Protein AF-A0A9W4N8U6-F1 (afdb_monomer)

Mean predicted aligned error: 16.79 Å

InterPro domains:
  IPR056884 Nephrocystin 3-like, N-terminal [PF24883] (118-160)

Secondary structure (DSSP, 8-state):
--SSSHHHHHHHHHTTS---SSSHHHHHHHHHHSS--S-HHHHHHHHHHHHHHHHHHHHHHHHHHHHHHHHHHHHHHHHHHHHHHHHHHHHHHHHHHHHT---HHHHHHHHGGGSPTTTTHHHHTSHHHHHHHHSTT--------TTS-HHHHHHHHHHHHHHHTT-

Foldseek 3Di:
DPDPPVVVVVVVVVVVDDDDDDCPVVCVVVVVVVPDPDDPVVVVVVVVVVVVVVVVVVVVVVVVVVVVVVVVVVVVVVVVVVVVVVVVVVVVVVVCVVCVDPDLVVLLVVLQVVDDPPPLCCPQVPPLLVCQVVDPPDDDDDDDDPPPCVSSNVSVNVVSVVVVVPD

Solvent-accessible surface area (backbone atoms only — not comparable to full-atom values): 10162 Å² total; per-residue (Å²): 146,86,80,72,67,63,64,58,54,54,57,59,54,61,77,72,69,82,88,80,99,71,51,70,73,53,48,59,57,49,57,64,59,63,74,59,90,67,55,73,70,58,54,51,50,52,53,51,52,51,48,51,50,51,52,51,53,52,53,52,48,54,56,51,53,54,54,51,51,53,53,48,52,54,51,51,52,53,53,51,54,52,48,53,54,49,50,55,48,50,52,52,49,51,51,51,64,69,62,64,69,77,64,60,67,62,51,34,68,63,39,45,77,72,48,60,91,76,68,53,48,76,51,65,74,25,70,70,46,52,49,44,74,71,43,82,95,57,84,84,85,89,85,75,66,89,87,70,46,65,70,40,42,51,32,50,45,57,50,49,55,70,56,57,77,75,113

Structure (mmCIF, N/CA/C/O backbone):
data_AF-A0A9W4N8U6-F1
#
_entry.id   AF-A0A9W4N8U6-F1
#
loop_
_atom_site.group_PDB
_atom_site.id
_atom_site.type_symbol
_atom_site.label_atom_id
_atom_site.label_alt_id
_atom_site.label_comp_id
_atom_site.label_asym_id
_atom_site.label_entity_id
_atom_site.label_seq_id
_atom_site.pdbx_PDB_ins_code
_atom_site.Cartn_x
_atom_site.Cartn_y
_atom_site.Cartn_z
_atom_site.occupancy
_atom_site.B_iso_or_equiv
_atom_site.auth_seq_id
_atom_site.auth_comp_id
_atom_site.auth_asym_id
_atom_site.auth_atom_id
_atom_site.pdbx_PDB_model_num
ATOM 1 N N . MET A 1 1 ? -40.217 -39.627 71.214 1.00 43.78 1 MET A N 1
ATOM 2 C CA . MET A 1 1 ? -40.131 -38.250 70.671 1.00 43.78 1 MET A CA 1
ATOM 3 C C . MET A 1 1 ? -41.522 -37.781 70.210 1.00 43.78 1 MET A C 1
ATOM 5 O O . MET A 1 1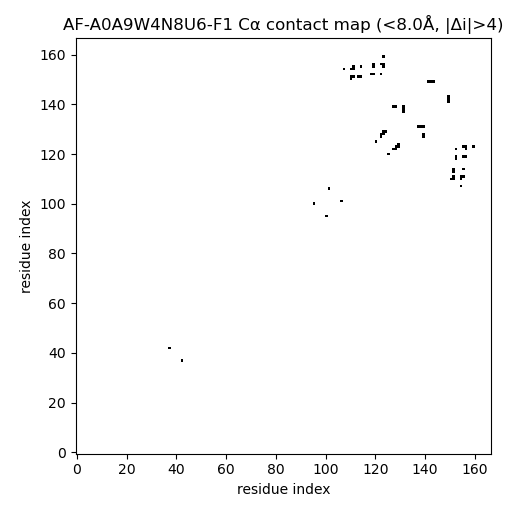 ? -41.699 -37.422 69.061 1.00 43.78 1 MET A O 1
ATOM 9 N N . LEU A 1 2 ? -42.532 -37.822 71.091 1.00 43.66 2 LEU A N 1
ATOM 10 C CA . LEU A 1 2 ? -43.949 -37.572 70.751 1.00 43.66 2 LEU A CA 1
ATOM 11 C C . LEU A 1 2 ? -44.675 -36.822 71.887 1.00 43.66 2 LEU A C 1
ATOM 13 O O . LEU A 1 2 ? -45.785 -37.159 72.265 1.00 43.66 2 LEU A O 1
ATOM 17 N N . LEU A 1 3 ? -44.025 -35.821 72.487 1.00 42.66 3 LEU A N 1
ATOM 18 C CA . LEU A 1 3 ? -44.596 -35.051 73.610 1.00 42.66 3 LEU A CA 1
ATOM 19 C C . LEU A 1 3 ? -44.527 -33.526 73.415 1.00 42.66 3 LEU A C 1
ATOM 21 O O . LEU A 1 3 ? -44.804 -32.769 74.338 1.00 42.66 3 LEU A O 1
ATOM 25 N N . ARG A 1 4 ? -44.183 -33.048 72.209 1.00 43.94 4 ARG A N 1
ATOM 26 C CA . ARG A 1 4 ? -44.174 -31.606 71.880 1.00 43.94 4 ARG A CA 1
ATOM 27 C C . ARG A 1 4 ? -45.344 -31.140 71.009 1.00 43.94 4 ARG A C 1
ATOM 29 O O . ARG A 1 4 ? -45.571 -29.939 70.943 1.00 43.94 4 ARG A O 1
ATOM 36 N N . SER A 1 5 ? -46.101 -32.052 70.393 1.00 46.72 5 SER A N 1
ATOM 37 C CA . SER A 1 5 ? -47.210 -31.678 69.497 1.00 46.72 5 SER A CA 1
ATOM 38 C C . SER A 1 5 ? -48.527 -31.405 70.229 1.00 46.72 5 SER A C 1
ATOM 40 O O . SER A 1 5 ? -49.336 -30.621 69.751 1.00 46.72 5 SER A O 1
ATOM 42 N N . SER A 1 6 ? -48.745 -31.989 71.411 1.00 47.47 6 SER A N 1
ATOM 43 C CA . SER A 1 6 ? -50.010 -31.832 72.146 1.00 47.47 6 SER A CA 1
ATOM 44 C C . SER A 1 6 ? -50.166 -30.460 72.804 1.00 47.47 6 SER A C 1
ATOM 46 O O . SER A 1 6 ? -51.291 -30.006 72.987 1.00 47.47 6 SER A O 1
ATOM 48 N N . ARG A 1 7 ? -49.055 -29.779 73.124 1.00 45.22 7 ARG A N 1
ATOM 49 C CA . ARG A 1 7 ? -49.052 -28.481 73.823 1.00 45.22 7 ARG A CA 1
ATOM 50 C C . ARG A 1 7 ? -49.436 -27.307 72.919 1.00 45.22 7 ARG A C 1
ATOM 52 O O . ARG A 1 7 ? -50.000 -26.333 73.397 1.00 45.22 7 ARG A O 1
ATOM 59 N N . VAL A 1 8 ? -49.135 -27.406 71.622 1.00 54.81 8 VAL A N 1
ATOM 60 C CA . VAL A 1 8 ? -49.532 -26.396 70.626 1.00 54.81 8 VAL A CA 1
ATOM 61 C C . VAL A 1 8 ? -51.015 -26.550 70.291 1.00 54.81 8 VAL A C 1
ATOM 63 O O . VAL A 1 8 ? -51.734 -25.558 70.247 1.00 54.81 8 VAL A O 1
ATOM 66 N N . GLN A 1 9 ? -51.497 -27.790 70.157 1.00 51.12 9 GLN A N 1
ATOM 67 C CA . GLN A 1 9 ? -52.912 -28.066 69.899 1.00 51.12 9 GLN A CA 1
ATOM 68 C C . GLN A 1 9 ? -53.826 -27.610 71.054 1.00 51.12 9 GLN A C 1
ATOM 70 O O . GLN A 1 9 ? -54.850 -26.983 70.801 1.00 51.12 9 GLN A O 1
ATOM 75 N N . THR A 1 10 ? -53.435 -27.852 72.313 1.00 54.31 10 THR A N 1
ATOM 76 C CA . THR A 1 10 ? -54.243 -27.455 73.488 1.00 54.31 10 THR A CA 1
ATOM 77 C C . THR A 1 10 ? -54.282 -25.946 73.717 1.00 54.31 10 THR A C 1
ATOM 79 O O . THR A 1 10 ? -55.286 -25.424 74.197 1.00 54.31 10 THR A O 1
ATOM 82 N N . GLU A 1 11 ? -53.225 -25.217 73.352 1.00 49.06 11 GLU A N 1
ATOM 83 C CA . GLU A 1 11 ? -53.267 -23.751 73.381 1.00 49.06 11 GLU A CA 1
ATOM 84 C C . GLU A 1 11 ? -54.165 -23.198 72.266 1.00 49.06 11 GLU A C 1
ATOM 86 O O . GLU A 1 11 ? -54.901 -22.249 72.512 1.00 49.06 11 GLU A O 1
ATOM 91 N N . CYS A 1 12 ? -54.207 -23.827 71.083 1.00 44.59 12 CYS A N 1
ATOM 92 C CA . CYS A 1 12 ? -55.141 -23.450 70.015 1.00 44.59 12 CYS A CA 1
ATOM 93 C C . CYS A 1 12 ? -56.618 -23.667 70.392 1.00 44.59 12 CYS A C 1
ATOM 95 O O . CYS A 1 12 ? -57.472 -22.891 69.964 1.00 44.59 12 CYS A O 1
ATOM 97 N N . GLU A 1 13 ? -56.930 -24.676 71.206 1.00 47.47 13 GLU A N 1
ATOM 98 C CA . GLU A 1 13 ? -58.302 -24.944 71.662 1.00 47.47 13 GLU A CA 1
ATOM 99 C C . GLU A 1 13 ? -58.787 -23.948 72.726 1.00 47.47 13 GLU A C 1
ATOM 101 O O . GLU A 1 13 ? -59.962 -23.576 72.711 1.00 47.47 13 GLU A O 1
ATOM 106 N N . LYS A 1 14 ? -57.894 -23.405 73.570 1.00 51.50 14 LYS A N 1
ATOM 107 C CA . LYS A 1 14 ? -58.242 -22.324 74.516 1.00 51.50 14 LYS A CA 1
ATOM 108 C C . LYS A 1 14 ? -58.744 -21.053 73.830 1.00 51.50 14 LYS A C 1
ATOM 110 O O . LYS A 1 14 ? -59.510 -20.309 74.430 1.00 51.50 14 LYS A O 1
ATOM 115 N N . PHE A 1 15 ? -58.355 -20.809 72.578 1.00 47.25 15 PHE A N 1
ATOM 116 C CA . PHE A 1 15 ? -58.811 -19.644 71.812 1.00 47.25 15 PHE A CA 1
ATOM 117 C C . PHE A 1 15 ? -60.227 -19.788 71.235 1.00 47.25 15 PHE A C 1
ATOM 119 O O . PHE A 1 15 ? -60.732 -18.831 70.651 1.00 47.25 15 PHE A O 1
ATOM 126 N N . ARG A 1 16 ? -60.880 -20.951 71.378 1.00 45.44 16 ARG A N 1
ATOM 127 C CA . ARG A 1 16 ? -62.247 -21.187 70.877 1.00 45.44 16 ARG A CA 1
ATOM 128 C C . ARG A 1 16 ? -63.348 -21.124 71.937 1.00 45.44 16 ARG A C 1
ATOM 130 O O . ARG A 1 16 ? -64.511 -21.215 71.559 1.00 45.44 16 ARG A O 1
ATOM 137 N N . ALA A 1 17 ? -63.025 -20.944 73.218 1.00 44.91 17 ALA A N 1
ATOM 138 C CA . ALA A 1 17 ? -64.027 -20.896 74.281 1.00 44.91 17 ALA A CA 1
ATOM 139 C C . ALA A 1 17 ? -64.231 -19.470 74.833 1.00 44.91 17 ALA A C 1
ATOM 141 O O . ALA A 1 17 ? -63.447 -18.978 75.637 1.00 44.91 17 ALA A O 1
ATOM 142 N N . GLU A 1 18 ? -65.354 -18.900 74.395 1.00 45.47 18 GLU A N 1
ATOM 143 C CA . GLU A 1 18 ? -66.191 -17.845 74.989 1.00 45.47 18 GLU A CA 1
ATOM 144 C C . GLU A 1 18 ? -65.769 -16.354 74.891 1.00 45.47 18 GLU A C 1
ATOM 146 O O . GLU A 1 18 ? -64.644 -15.966 75.219 1.00 45.47 18 GLU A O 1
ATOM 151 N N . PRO A 1 19 ? -66.707 -15.485 74.449 1.00 54.69 19 PRO A N 1
ATOM 152 C CA . PRO A 1 19 ? -66.511 -14.053 74.255 1.00 54.69 19 PRO A CA 1
ATOM 153 C C . PRO A 1 19 ? -66.811 -13.287 75.550 1.00 54.69 19 PRO A C 1
ATOM 155 O O . PRO A 1 19 ? -67.648 -13.721 76.325 1.00 54.69 19 PRO A O 1
ATOM 158 N N . ASN A 1 20 ? -66.174 -12.130 75.771 1.00 40.91 20 ASN A N 1
ATOM 159 C CA . ASN A 1 20 ? -66.834 -10.913 76.278 1.00 40.91 20 ASN A CA 1
ATOM 160 C C . ASN A 1 20 ? -65.844 -9.731 76.386 1.00 40.91 20 ASN A C 1
ATOM 162 O O . ASN A 1 20 ? -64.897 -9.729 77.169 1.00 40.91 20 ASN A O 1
ATOM 166 N N . LEU A 1 21 ? -66.082 -8.733 75.528 1.00 48.22 21 LEU A N 1
ATOM 167 C CA . LEU A 1 21 ? -65.949 -7.281 75.740 1.00 48.22 21 LEU A CA 1
ATOM 168 C C . LEU A 1 21 ? -64.807 -6.743 76.637 1.00 48.22 21 LEU A C 1
ATOM 170 O O . LEU A 1 21 ? -65.039 -5.952 77.540 1.00 48.22 21 LEU A O 1
ATOM 174 N N . CYS A 1 22 ? -63.551 -7.096 76.350 1.00 46.41 22 CYS A N 1
ATOM 175 C CA . CYS A 1 22 ? -62.357 -6.273 76.669 1.00 46.41 22 CYS A CA 1
ATOM 176 C C . CYS A 1 22 ? -61.117 -6.699 75.843 1.00 46.41 22 CYS A C 1
ATOM 178 O O . CYS A 1 22 ? -59.964 -6.450 76.202 1.00 46.41 22 CYS A O 1
ATOM 180 N N . LEU A 1 23 ? -61.339 -7.439 74.750 1.00 45.09 23 LEU A N 1
ATOM 181 C CA . LEU A 1 23 ? -60.284 -8.101 73.977 1.00 45.09 23 LEU A CA 1
ATOM 182 C C . LEU A 1 23 ? -59.903 -7.330 72.711 1.00 45.09 23 LEU A C 1
ATOM 184 O O . LEU A 1 23 ? -58.749 -7.405 72.305 1.00 45.09 23 LEU A O 1
ATOM 188 N N . GLU A 1 24 ? -60.810 -6.543 72.1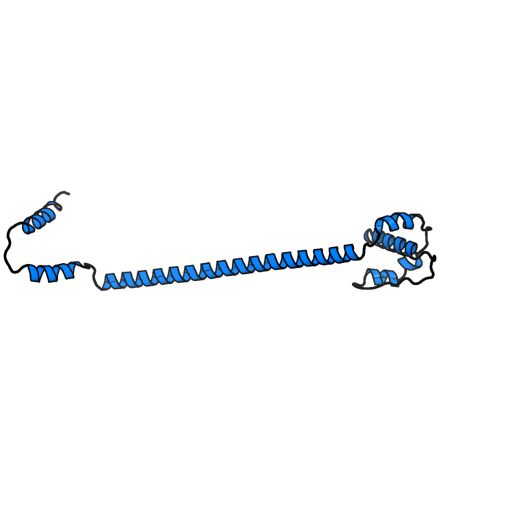25 1.00 47.88 24 GLU A N 1
ATOM 189 C CA . GLU A 1 24 ? -60.540 -5.803 70.881 1.00 47.88 24 GLU A CA 1
ATOM 190 C C . GLU A 1 24 ? -59.358 -4.830 71.016 1.00 47.88 24 GLU A C 1
ATOM 192 O O . GLU A 1 24 ? -58.443 -4.840 70.192 1.00 47.88 24 GLU A O 1
ATOM 197 N N . SER A 1 25 ? -59.293 -4.062 72.108 1.00 44.38 25 SER A N 1
ATOM 198 C CA . SER A 1 25 ? -58.188 -3.126 72.353 1.00 44.38 25 SER A CA 1
ATOM 199 C C . SER A 1 25 ? -56.860 -3.839 72.651 1.00 44.38 25 SER A C 1
ATOM 201 O O . SER A 1 25 ? -55.791 -3.336 72.303 1.00 44.38 25 SER A O 1
ATOM 203 N N . ARG A 1 26 ? -56.897 -5.053 73.223 1.00 43.34 26 ARG A N 1
ATOM 204 C CA . ARG A 1 26 ? -55.700 -5.872 73.490 1.00 43.34 26 ARG A CA 1
ATOM 205 C C . ARG A 1 26 ? -55.211 -6.618 72.247 1.00 43.34 26 ARG A C 1
ATOM 207 O O . ARG A 1 26 ? -54.000 -6.736 72.060 1.00 43.34 26 ARG A O 1
ATOM 214 N N . ILE A 1 27 ? -56.119 -7.064 71.379 1.00 49.59 27 ILE A N 1
ATOM 215 C CA . ILE A 1 27 ? -55.803 -7.698 70.090 1.00 49.59 27 ILE A CA 1
ATOM 216 C C . ILE A 1 27 ? -55.196 -6.671 69.134 1.00 49.59 27 ILE A C 1
ATOM 218 O O . ILE A 1 27 ? -54.221 -6.985 68.457 1.00 49.59 27 ILE A O 1
ATOM 222 N N . GLN A 1 28 ? -55.681 -5.427 69.126 1.00 51.69 28 GLN A N 1
ATOM 223 C CA . GLN A 1 28 ? -55.131 -4.387 68.253 1.00 51.69 28 GLN A CA 1
ATOM 224 C C . GLN A 1 28 ? -53.678 -4.022 68.625 1.00 51.69 28 GLN A C 1
ATOM 226 O O . GLN A 1 28 ? -52.840 -3.812 67.744 1.00 51.69 28 GLN A O 1
ATOM 231 N N . PHE A 1 29 ? -53.342 -4.034 69.922 1.00 47.38 29 PHE A N 1
ATOM 232 C CA . PHE A 1 29 ? -51.975 -3.807 70.407 1.00 47.38 29 PHE A CA 1
ATOM 233 C C . PHE A 1 29 ? -51.062 -5.035 70.275 1.00 47.38 29 PHE A C 1
ATOM 235 O O . PHE A 1 29 ? -49.874 -4.882 69.988 1.00 47.38 29 PHE A O 1
ATOM 242 N N . ALA A 1 30 ? -51.584 -6.250 70.454 1.00 47.50 30 ALA A N 1
ATOM 243 C CA . ALA A 1 30 ? -50.812 -7.478 70.270 1.00 47.50 30 ALA A CA 1
ATOM 244 C C . ALA A 1 30 ? -50.564 -7.781 68.783 1.00 47.50 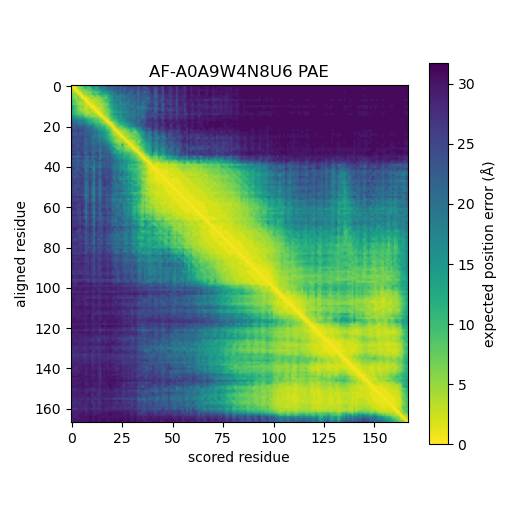30 ALA A C 1
ATOM 246 O O . ALA A 1 30 ? -49.436 -8.084 68.407 1.00 47.50 30 ALA A O 1
ATOM 247 N N . GLY A 1 31 ? -51.567 -7.602 67.920 1.00 49.19 31 GLY A N 1
ATOM 248 C CA . GLY A 1 31 ? -51.473 -7.815 66.472 1.00 49.19 31 GLY A CA 1
ATOM 249 C C . GLY A 1 31 ? -50.458 -6.893 65.797 1.00 49.19 31 GLY A C 1
ATOM 250 O O . GLY A 1 31 ? -49.703 -7.334 64.935 1.00 49.19 31 GLY A O 1
ATOM 251 N N . ARG A 1 32 ? -50.324 -5.644 66.270 1.00 47.03 32 ARG A N 1
ATOM 252 C CA . ARG A 1 32 ? -49.248 -4.738 65.823 1.00 47.03 32 ARG A CA 1
ATOM 253 C C . ARG A 1 32 ? -47.859 -5.143 66.335 1.00 47.03 32 ARG A C 1
ATOM 255 O O . ARG A 1 32 ? -46.867 -4.825 65.687 1.00 47.03 32 ARG A O 1
ATOM 262 N N . ARG A 1 33 ? -47.767 -5.876 67.453 1.00 44.53 33 ARG A N 1
ATOM 263 C CA . ARG A 1 33 ? -46.502 -6.402 68.016 1.00 44.53 33 ARG A CA 1
ATOM 264 C C . ARG A 1 33 ? -46.083 -7.754 67.432 1.00 44.53 33 ARG A C 1
ATOM 266 O O . ARG A 1 33 ? -44.931 -8.138 67.599 1.00 44.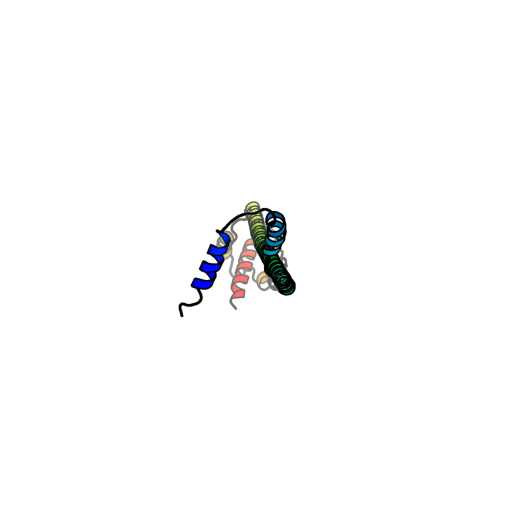53 33 ARG A O 1
ATOM 273 N N . VAL A 1 34 ? -46.975 -8.443 66.721 1.00 51.62 34 VAL A N 1
ATOM 274 C CA . VAL A 1 34 ? -46.662 -9.665 65.954 1.00 51.62 34 VAL A CA 1
ATOM 275 C C . VAL A 1 34 ? -46.091 -9.335 64.567 1.00 51.62 34 VAL A C 1
ATOM 277 O O . VAL A 1 34 ? -45.506 -10.200 63.925 1.00 51.62 34 VAL A O 1
ATOM 280 N N . SER A 1 35 ? -46.165 -8.071 64.133 1.00 56.44 35 SER A N 1
ATOM 281 C CA . SER A 1 35 ? -45.721 -7.651 62.797 1.00 56.44 35 SER A CA 1
ATOM 282 C C . SER A 1 35 ? -44.222 -7.872 62.532 1.00 56.44 35 SER A C 1
ATOM 284 O O . SER A 1 35 ? -43.810 -7.935 61.379 1.00 56.44 35 SER A O 1
ATOM 286 N N . TYR A 1 36 ? -43.385 -8.036 63.566 1.00 54.25 36 TYR A N 1
ATOM 287 C CA . TYR A 1 36 ? -41.986 -8.421 63.360 1.00 54.25 36 TYR A CA 1
ATOM 288 C C . TYR A 1 36 ? -41.341 -9.008 64.637 1.00 54.25 36 TYR A C 1
ATOM 290 O O . TYR A 1 36 ? -40.994 -8.254 65.546 1.00 54.25 36 TYR A O 1
ATOM 298 N N . PRO A 1 37 ? -41.142 -10.337 64.749 1.00 70.44 37 PRO A N 1
ATOM 299 C CA . PRO A 1 37 ? -40.651 -10.992 65.973 1.00 70.44 37 PRO A CA 1
ATOM 300 C C . PRO A 1 37 ? -39.127 -10.877 66.207 1.00 70.44 37 PRO A C 1
ATOM 302 O O . PRO A 1 37 ? -38.586 -11.523 67.106 1.00 70.44 37 PRO A O 1
ATOM 305 N N . PHE A 1 38 ? -38.407 -10.075 65.417 1.00 65.31 38 PHE A N 1
ATOM 306 C CA . PHE A 1 38 ? -36.944 -10.000 65.455 1.00 65.31 38 PHE A CA 1
ATOM 307 C C . PHE A 1 38 ? -36.439 -8.844 66.330 1.00 65.31 38 PHE A C 1
ATOM 309 O O . PHE A 1 38 ? -36.971 -7.735 66.314 1.00 65.31 38 PHE A O 1
ATOM 316 N N . ARG A 1 39 ? -35.365 -9.088 67.094 1.00 77.56 39 ARG A N 1
ATOM 317 C CA . ARG A 1 39 ? -34.706 -8.052 67.909 1.00 77.56 39 ARG A CA 1
ATOM 318 C C . ARG A 1 39 ? -34.127 -6.957 67.002 1.00 77.56 39 ARG A C 1
ATOM 320 O O . ARG A 1 39 ? -33.608 -7.255 65.928 1.00 77.56 39 ARG A O 1
ATOM 327 N N . LYS A 1 40 ? -34.110 -5.703 67.478 1.00 78.88 40 LYS A N 1
ATOM 328 C CA . LYS A 1 40 ? -33.518 -4.542 66.772 1.00 78.88 40 LYS A CA 1
ATOM 329 C C . LYS A 1 40 ? -32.093 -4.808 66.260 1.00 78.88 40 LYS A C 1
ATOM 331 O O . LYS A 1 40 ? -31.721 -4.340 65.192 1.00 78.88 40 LYS A O 1
ATOM 336 N N . SER A 1 41 ? -31.304 -5.588 66.999 1.00 78.38 41 SER A N 1
ATOM 337 C CA . SER A 1 41 ? -29.950 -5.984 66.600 1.00 78.38 41 SER A CA 1
ATOM 338 C C . SER A 1 41 ? -29.910 -6.926 65.391 1.00 78.38 41 SER A C 1
ATOM 340 O O . SER A 1 41 ? -28.995 -6.812 64.583 1.00 78.38 41 SER A O 1
ATOM 342 N N . THR A 1 42 ? -30.879 -7.835 65.248 1.00 85.06 42 THR A N 1
ATOM 343 C CA . THR A 1 42 ? -30.994 -8.748 64.098 1.00 85.06 42 THR A CA 1
ATOM 344 C C . THR A 1 42 ? -31.411 -7.989 62.845 1.00 85.06 42 THR A C 1
ATOM 346 O O . THR A 1 42 ? -30.816 -8.180 61.793 1.00 85.06 42 THR A O 1
ATOM 349 N N . LEU A 1 43 ? -32.377 -7.078 62.982 1.00 87.62 43 LEU A N 1
ATOM 350 C CA . LEU A 1 43 ? -32.804 -6.187 61.903 1.00 87.62 43 LEU A CA 1
ATOM 351 C C . LEU A 1 43 ? -31.654 -5.337 61.360 1.00 87.62 43 LEU A C 1
ATOM 353 O O . LEU A 1 43 ? -31.450 -5.283 60.153 1.00 87.62 43 LEU A O 1
ATOM 357 N N . ARG A 1 44 ? -30.861 -4.742 62.259 1.00 86.75 44 ARG A N 1
ATOM 358 C CA . ARG A 1 44 ? -29.706 -3.925 61.875 1.00 86.75 44 ARG A CA 1
ATOM 359 C C . ARG A 1 44 ? -28.658 -4.727 61.101 1.00 86.75 44 ARG A C 1
ATOM 361 O O . ARG A 1 44 ? -28.119 -4.220 60.132 1.00 86.75 44 ARG A O 1
ATOM 368 N N . LYS A 1 45 ? -28.394 -5.975 61.506 1.00 90.81 45 LYS A N 1
ATOM 369 C CA . LYS A 1 45 ? -27.466 -6.862 60.785 1.00 90.81 45 LYS A CA 1
ATOM 370 C C . LYS A 1 45 ? -27.959 -7.181 59.375 1.00 90.81 45 LYS A C 1
ATOM 372 O O . LYS A 1 45 ? -27.184 -7.091 58.441 1.00 90.81 45 LYS A O 1
ATOM 377 N N . ILE A 1 46 ? -29.248 -7.490 59.216 1.00 91.81 46 ILE A N 1
ATOM 378 C CA . ILE A 1 46 ? -29.835 -7.766 57.894 1.00 91.81 46 ILE A CA 1
ATOM 379 C C . ILE A 1 46 ? -29.749 -6.533 56.990 1.00 91.81 46 ILE A C 1
ATOM 381 O O . ILE A 1 46 ? -29.461 -6.665 55.807 1.00 91.81 46 ILE A O 1
ATOM 385 N N . GLU A 1 47 ? -29.993 -5.338 57.528 1.00 90.50 47 GLU A N 1
ATOM 386 C CA . GLU A 1 47 ? -29.870 -4.088 56.774 1.00 90.50 47 GLU A CA 1
ATOM 387 C C . GLU A 1 47 ? -28.422 -3.810 56.348 1.00 90.50 47 GLU A C 1
ATOM 389 O O . GLU A 1 47 ? -28.177 -3.407 55.211 1.00 90.50 47 GLU A O 1
ATOM 394 N N . GLU A 1 48 ? -27.466 -4.076 57.236 1.00 94.25 48 GLU A N 1
ATOM 395 C CA . GLU A 1 48 ? -26.031 -3.957 56.979 1.00 94.25 48 GLU A CA 1
ATOM 396 C C . GLU A 1 48 ? -25.574 -4.957 55.902 1.00 94.25 48 GLU A C 1
ATOM 398 O O . GLU A 1 48 ? -24.955 -4.558 54.914 1.00 94.25 48 GLU A O 1
ATOM 403 N N . ASP A 1 49 ? -25.989 -6.222 56.010 1.00 95.38 49 ASP A N 1
ATOM 404 C CA . ASP A 1 49 ? -25.718 -7.273 55.024 1.00 95.38 49 ASP A CA 1
ATOM 405 C C . ASP A 1 49 ? -26.371 -6.958 53.670 1.00 95.38 49 ASP A C 1
ATOM 407 O O . ASP A 1 49 ? -25.737 -7.070 52.619 1.00 95.38 49 ASP A O 1
ATOM 411 N N . ALA A 1 50 ? -27.628 -6.509 53.666 1.00 94.62 50 ALA A N 1
ATOM 412 C CA . ALA A 1 50 ? -28.328 -6.094 52.453 1.00 94.62 50 ALA A CA 1
ATOM 413 C C . ALA A 1 50 ? -27.670 -4.864 51.813 1.00 94.62 50 ALA A C 1
ATOM 415 O O . ALA A 1 50 ? -27.605 -4.760 50.586 1.00 94.62 50 ALA A O 1
ATOM 416 N N . GLY A 1 51 ? -27.157 -3.940 52.630 1.00 95.00 51 GLY A N 1
ATOM 417 C CA . GLY A 1 51 ? -26.352 -2.809 52.186 1.00 95.00 51 GLY A CA 1
ATOM 418 C C . GLY A 1 51 ? -25.056 -3.259 51.519 1.00 95.00 51 GLY A C 1
ATOM 419 O O . GLY A 1 51 ? -24.753 -2.810 50.413 1.00 95.00 51 GLY A O 1
ATOM 420 N N . HIS A 1 52 ? -24.344 -4.198 52.141 1.00 96.25 52 HIS A N 1
ATOM 421 C CA . HIS A 1 52 ? -23.118 -4.778 51.602 1.00 96.25 52 HIS A CA 1
ATOM 422 C C . HIS A 1 52 ? -23.365 -5.517 50.279 1.00 96.25 52 HIS A C 1
ATOM 424 O O . HIS A 1 52 ? -22.655 -5.293 49.299 1.00 96.25 52 HIS A O 1
ATOM 430 N N . ILE A 1 53 ? -24.407 -6.353 50.210 1.00 96.69 53 ILE A N 1
ATOM 431 C CA . ILE A 1 53 ? -24.785 -7.077 48.988 1.00 96.69 53 ILE A CA 1
ATOM 432 C C . ILE A 1 53 ? -25.148 -6.092 47.876 1.00 96.69 53 ILE A C 1
ATOM 434 O O . ILE A 1 53 ? -24.645 -6.225 46.763 1.00 96.69 53 ILE A O 1
ATOM 438 N N . ARG A 1 54 ? -25.968 -5.075 48.167 1.00 97.31 54 ARG A N 1
ATOM 439 C CA . ARG A 1 54 ? -26.323 -4.038 47.188 1.00 97.31 54 ARG A CA 1
ATOM 440 C C . ARG A 1 54 ? -25.083 -3.312 46.670 1.00 97.31 54 ARG A C 1
ATOM 442 O O . ARG A 1 54 ? -24.966 -3.118 45.464 1.00 97.31 54 ARG A O 1
ATOM 449 N N . GLY A 1 55 ? -24.159 -2.947 47.560 1.00 97.00 55 GLY A N 1
ATOM 450 C CA . GLY A 1 55 ? -22.892 -2.319 47.185 1.00 97.00 55 GLY A CA 1
ATOM 451 C C . GLY A 1 55 ? -22.041 -3.218 46.286 1.00 97.00 55 GLY A C 1
ATOM 452 O O . GLY A 1 55 ? -21.576 -2.777 45.240 1.00 97.00 55 GLY A O 1
ATOM 453 N N . SER A 1 56 ? -21.909 -4.496 46.643 1.00 96.75 56 SER A N 1
ATOM 454 C CA . SER A 1 56 ? -21.153 -5.487 45.867 1.00 96.75 56 SER A CA 1
ATOM 455 C C . SER A 1 56 ? -21.745 -5.727 44.473 1.00 96.75 56 SER A C 1
ATOM 457 O O . SER A 1 56 ? -21.019 -5.751 43.474 1.00 96.75 56 SER A O 1
ATOM 459 N N . VAL A 1 57 ? -23.073 -5.849 44.378 1.00 97.50 57 VAL A N 1
ATOM 460 C CA . VAL A 1 57 ? -23.771 -6.012 43.096 1.00 97.50 57 VAL A CA 1
ATOM 461 C C . VAL A 1 57 ? -23.633 -4.755 42.239 1.00 97.50 57 VAL A C 1
ATOM 463 O O . VAL A 1 57 ? -23.339 -4.879 41.054 1.00 97.50 57 VAL A O 1
ATOM 466 N N . SER A 1 58 ? -23.777 -3.561 42.827 1.00 98.00 58 SER A N 1
ATOM 467 C CA . SER A 1 58 ? -23.571 -2.288 42.120 1.00 98.00 58 SER A CA 1
ATOM 468 C C . SER A 1 58 ? -22.160 -2.195 41.545 1.00 98.00 58 SER A C 1
ATOM 470 O O . SER A 1 58 ? -21.997 -1.942 40.358 1.00 98.00 58 SER A O 1
ATOM 472 N N . PHE A 1 59 ? -21.143 -2.494 42.356 1.00 97.62 59 PHE A N 1
ATOM 473 C CA . PHE A 1 59 ? -19.753 -2.482 41.910 1.00 97.62 59 PHE A CA 1
ATOM 474 C C . PHE A 1 59 ? -19.498 -3.491 40.783 1.00 97.62 59 PHE A C 1
ATOM 476 O O . PHE A 1 59 ? -18.864 -3.177 39.779 1.00 97.62 59 PHE A O 1
ATOM 483 N N . SER A 1 60 ? -20.031 -4.706 40.915 1.00 97.31 60 SER A N 1
ATOM 484 C CA . SER A 1 60 ? -19.911 -5.732 39.875 1.00 97.31 60 SER A CA 1
ATOM 485 C C . SER A 1 60 ? -20.568 -5.291 38.563 1.00 97.31 60 SER A C 1
ATOM 487 O O . SER A 1 60 ? -20.030 -5.553 37.487 1.00 97.31 60 SER A O 1
ATOM 489 N N . LEU A 1 61 ? -21.709 -4.600 38.642 1.00 96.75 61 LEU A N 1
ATOM 490 C CA . LEU A 1 61 ? -22.404 -4.031 37.490 1.00 96.75 61 LEU A CA 1
ATOM 491 C C . LEU A 1 61 ? -21.523 -2.983 36.794 1.00 96.75 61 LEU A C 1
ATOM 493 O O . LEU A 1 61 ? -21.329 -3.077 35.582 1.00 96.75 61 LEU A O 1
ATOM 497 N N . ASP A 1 62 ? -20.922 -2.059 37.545 1.00 96.38 62 ASP A N 1
ATOM 498 C CA . ASP A 1 62 ? -20.036 -1.023 36.997 1.00 96.38 62 ASP A CA 1
ATOM 499 C C . ASP A 1 62 ? -18.838 -1.630 36.249 1.00 96.38 62 ASP A C 1
ATOM 501 O O . ASP A 1 62 ? -18.514 -1.227 35.129 1.00 96.38 62 ASP A O 1
ATOM 505 N N . ILE A 1 63 ? -18.224 -2.676 36.812 1.00 96.69 63 ILE A N 1
ATOM 506 C CA . ILE A 1 63 ? -17.128 -3.408 36.158 1.00 96.69 63 ILE A CA 1
ATOM 507 C C . ILE A 1 63 ? -17.588 -4.073 34.851 1.00 96.69 63 ILE A C 1
ATOM 509 O O . ILE A 1 63 ? -16.863 -4.048 33.850 1.00 96.69 63 ILE A O 1
ATOM 513 N N . LEU A 1 64 ? -18.786 -4.664 34.825 1.00 95.94 64 LEU A N 1
ATOM 514 C CA . LEU A 1 64 ? -19.336 -5.272 33.610 1.00 95.94 64 LEU A CA 1
ATOM 515 C C . LEU A 1 64 ? -19.626 -4.228 32.523 1.00 95.94 64 LEU A C 1
ATOM 517 O O . LEU A 1 64 ? -19.339 -4.487 31.352 1.00 95.94 64 LEU A O 1
ATOM 521 N N . GLN A 1 65 ? -20.137 -3.052 32.900 1.00 94.25 65 GLN A N 1
ATOM 522 C CA . GLN A 1 65 ? -20.378 -1.935 31.978 1.00 94.25 65 GLN A CA 1
ATOM 523 C C . GLN A 1 65 ? -19.072 -1.440 31.354 1.00 94.25 65 GLN A C 1
ATOM 525 O O . GLN A 1 65 ? -18.964 -1.364 30.130 1.00 94.25 65 GLN A O 1
ATOM 530 N N . LEU A 1 66 ? -18.042 -1.209 32.175 1.00 94.75 66 LEU A N 1
ATOM 531 C CA . LEU A 1 66 ? -16.709 -0.824 31.701 1.00 94.75 66 LEU A CA 1
ATOM 532 C C . LEU A 1 66 ? -16.144 -1.847 30.706 1.00 94.75 66 LEU A C 1
ATOM 534 O O . LEU A 1 66 ? -15.652 -1.483 29.639 1.00 94.75 66 LEU A O 1
ATOM 538 N N . LYS A 1 67 ? -16.269 -3.144 31.009 1.00 95.94 67 LYS A N 1
ATOM 539 C CA . LYS A 1 67 ? -15.796 -4.215 30.121 1.00 95.94 67 LYS A CA 1
ATOM 540 C C . LYS A 1 67 ? -16.550 -4.257 28.791 1.00 95.94 67 LYS A C 1
ATOM 542 O O . LYS A 1 67 ? -15.940 -4.549 27.763 1.00 95.94 67 LYS A O 1
ATOM 547 N N . SER A 1 68 ? -17.858 -4.006 28.799 1.00 94.06 68 SER A N 1
ATOM 548 C CA . SER A 1 68 ? -18.661 -3.932 27.574 1.00 94.06 68 SER A CA 1
ATOM 549 C C . SER A 1 68 ? -18.231 -2.755 26.702 1.00 94.06 68 SER A C 1
ATOM 551 O O . SER A 1 68 ? -18.027 -2.927 25.504 1.00 94.06 68 SER A O 1
ATOM 553 N N . ASN A 1 69 ? -18.029 -1.586 27.308 1.00 94.69 69 ASN A N 1
ATOM 554 C CA . ASN A 1 69 ? -17.638 -0.379 26.585 1.00 94.69 69 ASN A CA 1
ATOM 555 C C . ASN A 1 69 ? -16.251 -0.522 25.956 1.00 94.69 69 ASN A C 1
ATOM 557 O O . ASN A 1 69 ? -16.111 -0.288 24.759 1.00 94.69 69 ASN A O 1
ATOM 561 N N . ASN A 1 70 ? -15.269 -1.038 26.701 1.00 94.38 70 ASN A N 1
ATOM 562 C CA . ASN A 1 70 ? -13.937 -1.308 26.150 1.00 94.38 70 ASN A CA 1
ATOM 563 C C . ASN A 1 70 ? -13.996 -2.282 24.962 1.00 94.38 70 ASN A C 1
ATOM 565 O O . ASN A 1 70 ? -13.357 -2.063 23.940 1.00 94.38 70 ASN A O 1
ATOM 569 N N . ARG A 1 71 ? -14.826 -3.334 25.045 1.00 92.75 71 ARG A N 1
ATOM 570 C CA . ARG A 1 71 ? -15.019 -4.271 23.924 1.00 92.75 71 ARG A CA 1
ATOM 571 C C . ARG A 1 71 ? -15.618 -3.604 22.687 1.00 92.75 71 ARG A C 1
ATOM 573 O O . ARG A 1 71 ? -15.278 -3.986 21.569 1.00 92.75 71 ARG A O 1
ATOM 580 N N . ILE A 1 72 ? -16.528 -2.651 22.880 1.00 95.88 72 ILE A N 1
ATOM 581 C CA . ILE A 1 72 ? -17.106 -1.870 21.784 1.00 95.88 72 ILE A CA 1
ATOM 582 C C . ILE A 1 72 ? -16.026 -0.985 21.161 1.00 95.88 72 ILE A C 1
ATOM 584 O O . ILE A 1 72 ? -15.892 -0.982 19.940 1.00 95.88 72 ILE A O 1
ATOM 588 N N . GLU A 1 73 ? -15.231 -0.289 21.971 1.00 95.81 73 GLU A N 1
ATOM 589 C CA . GLU A 1 73 ? -14.131 0.555 21.491 1.00 95.81 73 GLU A CA 1
ATOM 590 C C . GLU A 1 73 ? -13.100 -0.246 20.684 1.00 95.81 73 GLU A C 1
ATOM 592 O O . GLU A 1 73 ? -12.746 0.155 19.571 1.00 95.81 73 GLU A O 1
ATOM 597 N N . ASP A 1 74 ? -12.699 -1.420 21.178 1.00 95.94 74 ASP A N 1
ATOM 598 C CA . ASP A 1 74 ? -11.802 -2.336 20.468 1.00 95.94 74 ASP A CA 1
ATOM 599 C C . ASP A 1 74 ? -12.387 -2.757 19.110 1.00 95.94 74 ASP A C 1
ATOM 601 O O . ASP A 1 74 ? -11.709 -2.709 18.077 1.00 95.94 74 ASP A O 1
ATOM 605 N N . GLY A 1 75 ? -13.671 -3.133 19.088 1.00 95.69 75 GLY A N 1
ATOM 606 C CA . GLY A 1 75 ? -14.378 -3.510 17.864 1.00 95.69 75 GLY A CA 1
ATOM 607 C C . GLY A 1 75 ? -14.461 -2.364 16.853 1.00 95.69 75 GLY A C 1
ATOM 608 O O . GLY A 1 75 ? -14.194 -2.560 15.665 1.00 95.69 75 GLY A O 1
ATOM 609 N N . VAL A 1 76 ? -14.769 -1.150 17.316 1.00 96.81 76 VAL A N 1
ATOM 610 C CA . VAL A 1 76 ? -14.823 0.059 16.481 1.00 96.81 76 VAL A CA 1
ATOM 611 C C . VAL A 1 76 ? -13.445 0.387 15.906 1.00 96.81 76 VAL A C 1
ATOM 613 O O . VAL A 1 76 ? -13.332 0.688 14.716 1.00 96.81 76 VAL A O 1
ATOM 616 N N . SER A 1 77 ? -12.387 0.274 16.711 1.00 96.25 77 SER A N 1
ATOM 617 C CA . SER A 1 77 ? -11.005 0.468 16.261 1.00 96.25 77 SER A CA 1
ATOM 618 C C . SER A 1 77 ? -10.619 -0.537 15.166 1.00 96.25 77 SER A C 1
ATOM 620 O O . SER A 1 77 ? -10.091 -0.158 14.113 1.00 96.25 77 SER A O 1
ATOM 622 N N . ALA A 1 78 ? -10.976 -1.813 15.348 1.00 95.88 78 ALA A N 1
ATOM 623 C CA . ALA A 1 78 ? -10.742 -2.853 14.351 1.00 95.88 78 ALA A CA 1
ATOM 624 C C . ALA A 1 78 ? -11.471 -2.559 13.027 1.00 95.88 78 ALA A C 1
ATOM 626 O O . ALA A 1 78 ? -10.844 -2.595 11.962 1.00 95.88 78 ALA A O 1
ATOM 627 N N . VAL A 1 79 ? -12.758 -2.196 13.081 1.00 97.44 79 VAL A N 1
ATOM 628 C CA . VAL A 1 79 ? -13.554 -1.831 11.894 1.00 97.44 79 VAL A CA 1
ATOM 629 C C . VAL A 1 79 ? -12.970 -0.610 11.186 1.00 97.44 79 VAL A C 1
ATOM 631 O O . VAL A 1 79 ? -12.825 -0.627 9.962 1.00 97.44 79 VAL A O 1
ATOM 634 N N . ARG A 1 80 ? -12.562 0.424 11.930 1.00 96.50 80 ARG A N 1
ATOM 635 C CA . ARG A 1 80 ? -11.917 1.614 11.360 1.00 96.50 80 ARG A CA 1
ATOM 636 C C . ARG A 1 80 ? -10.651 1.247 10.589 1.00 96.50 80 ARG A C 1
ATOM 638 O O . ARG A 1 80 ? -10.472 1.690 9.458 1.00 96.50 80 ARG A O 1
ATOM 645 N N . SER A 1 81 ? -9.802 0.392 11.159 1.00 95.81 81 SER A N 1
ATOM 646 C CA . SER A 1 81 ? -8.579 -0.059 10.484 1.00 95.81 81 SER A CA 1
ATOM 647 C C . SER A 1 81 ? -8.869 -0.835 9.189 1.00 95.81 81 SER A C 1
ATOM 649 O O . SER A 1 81 ? -8.148 -0.695 8.199 1.00 95.81 81 SER A O 1
ATOM 651 N N . LEU A 1 82 ? -9.946 -1.629 9.162 1.00 95.88 82 LEU A N 1
ATOM 652 C CA . LEU A 1 82 ? -10.375 -2.363 7.974 1.00 95.88 82 LEU A CA 1
ATOM 653 C C . LEU A 1 82 ? -10.914 -1.420 6.890 1.00 95.88 82 LEU A C 1
ATOM 655 O O . LEU A 1 82 ? -10.631 -1.624 5.705 1.00 95.88 82 LEU A O 1
ATOM 659 N N . LEU A 1 83 ? -11.649 -0.382 7.291 1.00 96.44 83 LEU A N 1
ATOM 660 C CA . LEU A 1 83 ? -12.158 0.641 6.386 1.00 96.44 83 LEU A CA 1
ATOM 661 C C . LEU A 1 83 ? -11.014 1.418 5.734 1.00 96.44 83 LEU A C 1
ATOM 663 O O . LEU A 1 83 ? -10.998 1.528 4.513 1.00 96.44 83 LEU A O 1
ATOM 667 N N . GLU A 1 84 ? -10.022 1.869 6.506 1.00 95.06 84 GLU A N 1
ATOM 668 C CA . GLU A 1 84 ? -8.846 2.573 5.967 1.00 95.06 84 GLU A CA 1
ATOM 669 C C . GLU A 1 84 ? -8.079 1.714 4.953 1.00 95.06 84 GLU A C 1
ATOM 671 O O . GLU A 1 84 ? -7.704 2.176 3.870 1.00 95.06 84 GLU A O 1
ATOM 676 N N . ARG A 1 85 ? -7.902 0.419 5.252 1.00 93.06 85 ARG A N 1
ATOM 677 C CA . ARG A 1 85 ? -7.274 -0.535 4.322 1.00 93.06 85 ARG A CA 1
ATOM 678 C C . ARG A 1 85 ? -8.089 -0.700 3.042 1.00 93.06 85 ARG A C 1
ATOM 680 O O . ARG A 1 85 ? -7.518 -0.743 1.953 1.00 93.06 85 ARG A O 1
ATOM 687 N N . THR A 1 86 ? -9.408 -0.805 3.168 1.00 94.62 86 THR A N 1
ATOM 688 C CA . THR A 1 86 ? -10.322 -0.951 2.028 1.00 94.62 86 THR A CA 1
ATOM 689 C C . THR A 1 86 ? -10.329 0.311 1.173 1.00 94.62 86 THR A C 1
ATOM 691 O O . THR A 1 86 ? -10.143 0.218 -0.036 1.00 94.62 86 THR A O 1
ATOM 694 N N . HIS A 1 87 ? -10.432 1.488 1.789 1.00 95.19 87 HIS A N 1
ATOM 695 C CA . HIS A 1 87 ? -10.379 2.779 1.108 1.00 95.19 87 HIS A CA 1
ATOM 696 C C . HIS A 1 87 ? -9.053 2.974 0.364 1.00 95.19 87 HIS A C 1
ATOM 698 O O . HIS A 1 87 ? -9.051 3.283 -0.824 1.00 95.19 87 HIS A O 1
ATOM 704 N N . SER A 1 88 ? -7.920 2.686 1.009 1.00 91.88 88 SER A N 1
ATOM 705 C CA . SER A 1 88 ? -6.597 2.764 0.371 1.00 91.88 88 SER A CA 1
ATOM 706 C C . SER A 1 88 ? -6.497 1.874 -0.874 1.00 91.88 88 SER A C 1
ATOM 708 O O . SER A 1 88 ? -5.952 2.282 -1.905 1.00 91.88 88 SER A O 1
ATOM 710 N N . ARG A 1 89 ? -7.064 0.661 -0.806 1.00 91.31 89 ARG A N 1
ATOM 711 C CA . ARG A 1 89 ? -7.135 -0.262 -1.948 1.00 91.31 89 ARG A CA 1
ATOM 712 C C . ARG A 1 89 ? -8.057 0.263 -3.042 1.00 91.31 89 ARG A C 1
ATOM 714 O O . ARG A 1 89 ? -7.671 0.219 -4.206 1.00 91.31 89 ARG A O 1
ATOM 721 N N . GLN A 1 90 ? -9.227 0.780 -2.673 1.00 94.12 90 GLN A N 1
ATOM 722 C CA . GLN A 1 90 ? -10.209 1.345 -3.595 1.00 94.12 90 GLN A CA 1
ATOM 723 C C . GLN A 1 9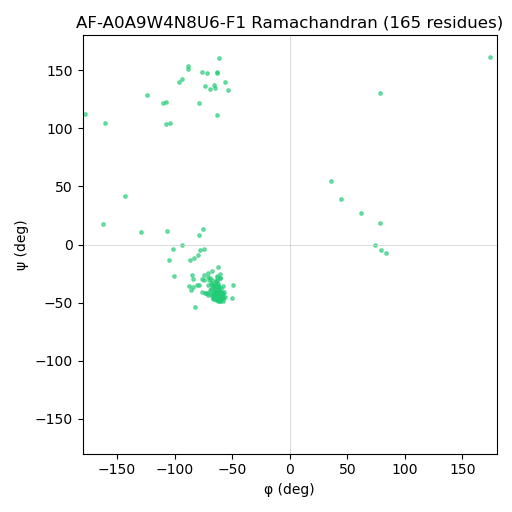0 ? -9.613 2.516 -4.378 1.00 94.12 90 GLN A C 1
ATOM 725 O O . GLN A 1 90 ? -9.689 2.538 -5.601 1.00 94.12 90 GLN A O 1
ATOM 730 N N . THR A 1 91 ? -8.956 3.447 -3.687 1.00 93.19 91 THR A N 1
ATOM 731 C CA . THR A 1 91 ? -8.296 4.605 -4.296 1.00 93.19 91 THR A CA 1
ATOM 732 C C . THR A 1 91 ? -7.155 4.168 -5.204 1.00 93.19 91 THR A C 1
ATOM 734 O O . THR A 1 91 ? -7.066 4.624 -6.340 1.00 93.19 91 THR A O 1
ATOM 737 N N . SER A 1 92 ? -6.322 3.219 -4.763 1.00 92.00 92 SER A N 1
ATOM 738 C CA . SER A 1 92 ? -5.255 2.658 -5.606 1.00 92.00 92 SER A CA 1
ATOM 739 C C . SER A 1 92 ? -5.809 1.985 -6.865 1.00 92.00 92 SER A C 1
ATOM 741 O O . SER A 1 92 ? -5.250 2.139 -7.950 1.00 92.00 92 SER A O 1
ATOM 743 N N . PHE A 1 93 ? -6.916 1.249 -6.737 1.00 93.19 93 PHE A N 1
ATOM 744 C CA . PHE A 1 93 ? -7.605 0.631 -7.866 1.00 93.19 93 PHE A CA 1
ATOM 745 C C . PHE A 1 93 ? -8.193 1.684 -8.806 1.00 93.19 93 PHE A C 1
ATOM 747 O O . PHE A 1 93 ? -7.976 1.596 -10.009 1.00 93.19 93 PHE A O 1
ATOM 754 N N . ALA A 1 94 ? -8.863 2.706 -8.273 1.00 94.38 94 ALA A N 1
ATOM 755 C CA . ALA A 1 94 ? -9.421 3.806 -9.051 1.00 94.38 94 ALA A CA 1
ATOM 756 C C . ALA A 1 94 ? -8.333 4.563 -9.825 1.00 94.38 94 ALA A C 1
ATOM 758 O O . ALA A 1 94 ? -8.515 4.840 -11.005 1.00 94.38 94 ALA A O 1
ATOM 759 N N . ILE A 1 95 ? -7.175 4.822 -9.208 1.00 93.88 95 ILE A N 1
ATOM 760 C CA . ILE A 1 95 ? -6.026 5.450 -9.876 1.00 93.88 95 ILE A CA 1
ATOM 761 C C . ILE A 1 95 ? -5.504 4.560 -11.008 1.00 93.88 95 ILE A C 1
ATOM 763 O O . ILE A 1 95 ? -5.295 5.043 -12.117 1.00 93.88 95 ILE A O 1
ATOM 767 N N . ARG A 1 96 ? -5.316 3.255 -10.769 1.00 89.69 96 ARG A N 1
ATOM 768 C CA . ARG A 1 96 ? -4.864 2.313 -11.812 1.00 89.69 96 ARG A CA 1
ATOM 769 C C . ARG A 1 96 ? -5.870 2.202 -12.959 1.00 89.69 96 ARG A C 1
ATOM 771 O O . ARG A 1 96 ? -5.470 2.196 -14.119 1.00 89.69 96 ARG A O 1
ATOM 778 N N . ALA A 1 97 ? -7.158 2.151 -12.631 1.00 91.94 97 ALA A N 1
ATOM 779 C CA . ALA A 1 97 ? -8.245 2.121 -13.598 1.00 91.94 97 ALA A CA 1
ATOM 780 C C . ALA A 1 97 ? -8.362 3.439 -14.373 1.00 91.94 97 ALA A C 1
ATOM 782 O O . ALA A 1 97 ? -8.705 3.407 -15.544 1.00 91.94 97 ALA A O 1
ATOM 783 N N . TRP A 1 98 ? -8.057 4.584 -13.763 1.00 95.19 98 TRP A N 1
ATOM 784 C CA . TRP A 1 98 ? -7.994 5.866 -14.463 1.00 95.19 98 TRP A CA 1
ATOM 785 C C . TRP A 1 98 ? -6.780 5.948 -15.397 1.00 95.19 98 TRP A C 1
ATOM 787 O O . TRP A 1 98 ? -6.916 6.391 -16.533 1.00 95.19 98 TRP A O 1
ATOM 797 N N . LEU A 1 99 ? -5.612 5.472 -14.950 1.00 92.44 99 LEU A N 1
ATOM 798 C CA . LEU A 1 99 ? -4.390 5.472 -15.757 1.00 92.44 99 LEU A CA 1
ATOM 799 C C . LEU A 1 99 ? -4.498 4.583 -17.001 1.00 92.44 99 LEU A C 1
ATOM 801 O O . LEU A 1 99 ? -3.830 4.881 -17.988 1.00 92.44 99 LEU A O 1
ATOM 805 N N . GLN A 1 100 ? -5.277 3.490 -16.946 1.00 88.69 100 GLN A N 1
ATOM 806 C CA . GLN A 1 100 ? -5.383 2.493 -18.029 1.00 88.69 100 GLN A CA 1
ATOM 807 C C . GLN A 1 100 ? -4.005 2.112 -18.601 1.00 88.69 100 GLN A C 1
ATOM 809 O O . GLN A 1 100 ? -3.816 1.992 -19.812 1.00 88.69 100 GLN A O 1
ATOM 814 N N . ALA A 1 101 ? -3.006 1.983 -17.721 1.00 85.44 101 ALA A N 1
ATOM 815 C CA . ALA A 1 101 ? -1.635 1.764 -18.148 1.00 85.44 101 ALA A CA 1
ATOM 816 C C . ALA A 1 101 ? -1.515 0.403 -18.862 1.00 85.44 101 ALA A C 1
ATOM 818 O O . ALA A 1 101 ? -2.038 -0.593 -18.351 1.00 85.44 101 ALA A O 1
ATOM 819 N N . PRO A 1 102 ? -0.826 0.336 -20.015 1.00 82.56 102 PRO A N 1
ATOM 820 C CA . PRO A 1 102 ? -0.602 -0.921 -20.711 1.00 82.56 102 PRO A CA 1
ATOM 821 C C . PRO A 1 102 ? 0.228 -1.871 -19.848 1.00 82.56 102 PRO A C 1
ATOM 823 O O . PRO A 1 102 ? 1.084 -1.442 -19.070 1.00 82.56 102 PRO A O 1
ATOM 826 N N . ASP A 1 103 ? -0.016 -3.171 -20.005 1.00 81.56 103 ASP A N 1
ATOM 827 C CA . ASP A 1 103 ? 0.702 -4.187 -19.248 1.00 81.56 103 ASP A CA 1
ATOM 828 C C . ASP A 1 103 ? 2.201 -4.154 -19.586 1.00 81.56 103 ASP A C 1
ATOM 830 O O . ASP A 1 103 ? 2.643 -4.491 -20.691 1.00 81.56 103 ASP A O 1
ATOM 834 N N . ILE A 1 104 ? 2.990 -3.727 -18.599 1.00 80.25 104 ILE A N 1
ATOM 835 C CA . ILE A 1 104 ? 4.441 -3.588 -18.705 1.00 80.25 104 ILE A CA 1
ATOM 836 C C . ILE A 1 104 ? 5.084 -4.954 -18.946 1.00 80.25 104 ILE A C 1
ATOM 838 O O . ILE A 1 104 ? 6.094 -5.013 -19.641 1.00 80.25 104 ILE A O 1
ATOM 842 N N . SER A 1 105 ? 4.506 -6.043 -18.428 1.00 84.50 105 SER A N 1
ATOM 843 C CA . SER A 1 105 ? 5.052 -7.394 -18.594 1.00 84.50 105 SER A CA 1
ATOM 844 C C . SER A 1 105 ? 4.981 -7.858 -20.050 1.00 84.50 105 SER A C 1
ATOM 846 O O . SER A 1 105 ? 5.963 -8.365 -20.591 1.00 84.50 105 SER A O 1
ATOM 848 N N . VAL A 1 106 ? 3.864 -7.584 -20.729 1.00 86.12 106 VAL A N 1
ATOM 849 C CA . VAL A 1 106 ? 3.691 -7.871 -22.158 1.00 86.12 106 VAL A CA 1
ATOM 850 C C . VAL A 1 106 ? 4.684 -7.052 -22.977 1.00 86.12 106 VAL A C 1
ATOM 852 O O . VAL A 1 106 ? 5.379 -7.594 -23.836 1.00 86.12 106 VAL A O 1
ATOM 855 N N . ASN A 1 107 ? 4.805 -5.754 -22.683 1.00 85.12 107 ASN A N 1
ATOM 856 C CA . ASN A 1 107 ? 5.760 -4.898 -23.380 1.00 85.12 107 ASN A CA 1
ATOM 857 C C . ASN A 1 107 ? 7.215 -5.331 -23.122 1.00 85.12 107 ASN A C 1
ATOM 859 O O . ASN A 1 107 ? 8.016 -5.372 -24.053 1.00 85.12 107 ASN A O 1
ATOM 863 N N . HIS A 1 108 ? 7.558 -5.704 -21.888 1.00 85.81 108 HIS A N 1
ATOM 864 C CA . HIS A 1 108 ? 8.882 -6.213 -21.526 1.00 85.81 108 HIS A CA 1
ATOM 865 C C . HIS A 1 108 ? 9.214 -7.490 -22.298 1.00 85.81 108 HIS A C 1
ATOM 867 O O . HIS A 1 108 ? 10.247 -7.531 -22.963 1.00 85.81 108 HIS A O 1
ATOM 873 N N . ASN A 1 109 ? 8.301 -8.463 -22.333 1.00 86.31 109 ASN A N 1
ATOM 874 C CA . ASN A 1 109 ? 8.486 -9.720 -23.060 1.00 86.31 109 ASN A CA 1
ATOM 875 C C . ASN A 1 109 ? 8.679 -9.527 -24.572 1.00 86.31 109 ASN A C 1
ATOM 877 O O . ASN A 1 109 ? 9.348 -10.333 -25.211 1.00 86.31 109 ASN A O 1
ATOM 881 N N . VAL A 1 110 ? 8.122 -8.466 -25.161 1.00 85.81 110 VAL A N 1
ATOM 882 C CA . VAL A 1 110 ? 8.305 -8.149 -26.589 1.00 85.81 110 VAL A CA 1
ATOM 883 C C . VAL A 1 110 ? 9.594 -7.368 -26.846 1.00 85.81 110 VAL A C 1
ATOM 885 O O . VAL A 1 110 ? 10.231 -7.541 -27.888 1.00 85.81 110 VAL A O 1
ATOM 888 N N . VAL A 1 111 ? 9.964 -6.467 -25.936 1.00 85.19 111 VAL A N 1
ATOM 889 C CA . VAL A 1 111 ? 11.079 -5.529 -26.111 1.00 85.19 111 VAL A CA 1
ATOM 890 C C . VAL A 1 111 ? 12.410 -6.149 -25.690 1.00 85.19 111 VAL A C 1
ATOM 892 O O . VAL A 1 111 ? 13.415 -5.942 -26.369 1.00 85.19 111 VAL A O 1
ATOM 895 N N . TYR A 1 112 ? 12.427 -6.926 -24.609 1.00 82.75 112 TYR A N 1
ATOM 896 C CA . TYR A 1 112 ? 13.646 -7.509 -24.056 1.00 82.75 112 TYR A CA 1
ATOM 897 C C . TYR A 1 112 ? 14.362 -8.462 -25.034 1.00 82.75 112 TYR A C 1
ATOM 899 O O . TYR A 1 112 ? 15.567 -8.307 -25.202 1.00 82.75 112 TYR A O 1
ATOM 907 N N . PRO A 1 113 ? 13.689 -9.366 -25.776 1.00 83.56 113 PRO A N 1
ATOM 908 C CA . PRO A 1 113 ? 14.366 -10.234 -26.748 1.00 83.56 113 PRO A CA 1
ATOM 909 C C . PRO A 1 113 ? 14.948 -9.488 -27.954 1.00 83.56 113 PRO A C 1
ATOM 911 O O . PRO A 1 113 ? 15.854 -9.987 -28.611 1.00 83.56 113 PRO A O 1
ATOM 914 N N . LYS A 1 114 ? 14.426 -8.293 -28.263 1.00 82.81 114 LYS A N 1
ATOM 915 C CA . LYS A 1 114 ? 14.922 -7.438 -29.356 1.00 82.81 114 LYS A CA 1
ATOM 916 C C . LYS A 1 114 ? 16.177 -6.662 -28.964 1.00 82.81 114 LYS A C 1
ATOM 918 O O . LYS A 1 114 ? 16.780 -5.996 -29.802 1.00 82.81 114 LYS A O 1
ATOM 923 N N . HIS A 1 115 ? 16.537 -6.697 -27.687 1.00 83.69 115 HIS A N 1
ATOM 924 C CA . HIS A 1 115 ? 17.734 -6.061 -27.185 1.00 83.69 115 HIS A CA 1
ATOM 925 C C . HIS A 1 115 ? 18.980 -6.789 -27.692 1.00 83.69 115 HIS A C 1
ATOM 927 O O . HIS A 1 115 ? 19.079 -8.012 -27.600 1.00 83.69 115 HIS A O 1
ATOM 933 N N . HIS A 1 116 ? 19.963 -6.034 -28.178 1.00 80.44 116 HIS A N 1
ATOM 934 C CA . HIS A 1 116 ? 21.250 -6.616 -28.523 1.00 80.44 116 HIS A CA 1
ATOM 935 C C . HIS A 1 116 ? 22.029 -6.950 -27.238 1.00 80.44 116 HIS A C 1
ATOM 937 O O . HIS A 1 116 ? 22.074 -6.122 -26.322 1.00 80.44 116 HIS A O 1
ATOM 943 N N . PRO A 1 117 ? 22.679 -8.123 -27.133 1.00 71.12 117 PRO A N 1
ATOM 944 C CA . PRO A 1 117 ? 23.553 -8.408 -26.001 1.00 71.12 117 PRO A CA 1
ATOM 945 C C . PRO A 1 117 ? 24.595 -7.285 -25.848 1.00 71.12 117 PRO A C 1
ATOM 947 O O . PRO A 1 117 ? 25.194 -6.855 -26.834 1.00 71.12 117 PRO A O 1
ATOM 950 N N . ASN A 1 118 ? 24.776 -6.802 -24.615 1.00 76.25 118 ASN A N 1
ATOM 951 C CA . ASN A 1 118 ? 25.646 -5.688 -24.191 1.00 76.25 118 ASN A CA 1
ATOM 952 C C . ASN A 1 118 ? 25.114 -4.248 -24.310 1.00 76.25 118 ASN A C 1
ATOM 954 O O . ASN A 1 118 ? 25.759 -3.338 -23.782 1.00 76.25 118 ASN A O 1
ATOM 958 N N . THR A 1 119 ? 23.955 -3.986 -24.918 1.00 79.81 119 THR A N 1
ATOM 959 C CA . THR A 1 119 ? 23.391 -2.623 -24.847 1.00 79.81 119 THR A CA 1
ATOM 960 C C . THR A 1 119 ? 22.853 -2.317 -23.433 1.00 79.81 119 THR A C 1
ATOM 962 O O . THR A 1 119 ? 22.499 -3.200 -22.655 1.00 79.81 119 THR A O 1
ATOM 965 N N . GLY A 1 120 ? 22.938 -1.054 -23.013 1.00 78.88 120 GLY A N 1
ATOM 966 C CA . GLY A 1 120 ? 22.494 -0.620 -21.682 1.00 78.88 120 GLY A CA 1
ATOM 967 C C . GLY A 1 120 ? 23.382 -1.007 -20.492 1.00 78.88 120 GLY A C 1
ATOM 968 O O . GLY A 1 120 ? 23.082 -0.570 -19.387 1.00 78.88 120 GLY A O 1
ATOM 969 N N . LEU A 1 121 ? 24.502 -1.718 -20.690 1.00 84.75 121 LEU A N 1
ATOM 970 C CA . LEU A 1 121 ? 25.463 -2.027 -19.612 1.00 84.75 121 LEU A CA 1
ATOM 971 C C . LEU A 1 121 ? 26.017 -0.772 -18.925 1.00 84.75 121 LEU A C 1
ATOM 973 O O . LEU A 1 121 ? 26.231 -0.769 -17.718 1.00 84.75 121 LEU A O 1
ATOM 977 N N . TRP A 1 122 ? 26.224 0.307 -19.684 1.00 87.12 122 TRP A N 1
ATOM 978 C CA . TRP A 1 122 ? 26.669 1.597 -19.146 1.00 87.12 122 TRP A CA 1
ATOM 979 C C . TRP A 1 122 ? 25.675 2.186 -18.131 1.00 87.12 122 TRP A C 1
ATOM 981 O O . TRP A 1 122 ? 26.084 2.912 -17.230 1.00 87.12 122 TRP A O 1
ATOM 991 N N . LEU A 1 123 ? 24.383 1.866 -18.277 1.00 88.44 123 LEU A N 1
ATOM 992 C CA . LEU A 1 123 ? 23.327 2.281 -17.363 1.00 88.44 123 LEU A CA 1
ATOM 993 C C . LEU A 1 123 ? 23.291 1.346 -16.155 1.00 88.44 123 LEU A C 1
ATOM 995 O O . LEU A 1 123 ? 23.396 1.818 -15.031 1.00 88.44 123 LEU A O 1
ATOM 999 N N . THR A 1 124 ? 23.185 0.032 -16.377 1.00 87.19 124 THR A N 1
ATOM 1000 C CA . THR A 1 124 ? 23.007 -0.951 -15.292 1.00 87.19 124 THR A CA 1
ATOM 1001 C C . THR A 1 124 ? 24.232 -1.082 -14.390 1.00 87.19 124 THR A C 1
ATOM 1003 O O . THR A 1 124 ? 24.084 -1.338 -13.202 1.00 87.19 124 THR A O 1
ATOM 1006 N N . ASN A 1 125 ? 25.437 -0.877 -14.928 1.00 87.31 125 ASN A N 1
ATOM 1007 C CA . ASN A 1 125 ? 26.685 -0.907 -14.156 1.00 87.31 125 ASN A CA 1
ATOM 1008 C C . ASN A 1 125 ? 27.109 0.492 -13.678 1.00 87.31 125 ASN A C 1
ATOM 1010 O O . ASN A 1 125 ? 28.163 0.646 -13.063 1.00 87.31 125 ASN A O 1
ATOM 1014 N N . GLY A 1 126 ? 26.332 1.527 -14.005 1.00 89.00 126 GLY A N 1
ATOM 1015 C CA . GLY A 1 126 ? 26.641 2.900 -13.641 1.00 89.00 126 GLY A CA 1
ATOM 1016 C C . GLY A 1 126 ? 26.347 3.184 -12.161 1.00 89.00 126 GLY A C 1
ATOM 1017 O O . GLY A 1 126 ? 25.369 2.667 -11.614 1.00 89.00 126 GLY A O 1
ATOM 1018 N N . PRO A 1 127 ? 27.114 4.079 -11.510 1.00 89.50 127 PRO A N 1
ATOM 1019 C CA . PRO A 1 127 ? 26.895 4.431 -10.104 1.00 89.50 127 PRO A CA 1
ATOM 1020 C C . PRO A 1 127 ? 25.531 5.098 -9.873 1.00 89.50 127 PRO A C 1
ATOM 1022 O O . PRO A 1 127 ? 24.939 4.958 -8.812 1.00 89.50 127 PRO A O 1
ATOM 1025 N N . GLN A 1 128 ? 25.000 5.792 -10.883 1.00 89.81 128 GLN A N 1
ATOM 1026 C CA . GLN A 1 128 ? 23.690 6.446 -10.826 1.00 89.81 128 GLN A CA 1
ATOM 1027 C C . GLN A 1 128 ? 22.551 5.432 -10.671 1.00 89.81 128 GLN A C 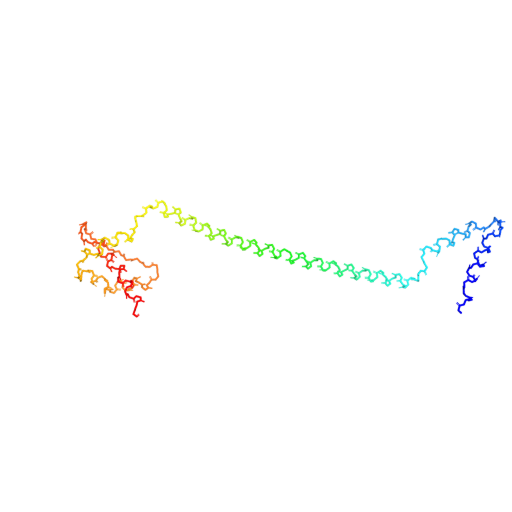1
ATOM 1029 O O . GLN A 1 128 ? 21.636 5.654 -9.885 1.00 89.81 128 GLN A O 1
ATOM 1034 N N . PHE A 1 129 ? 22.625 4.310 -11.392 1.00 91.12 129 PHE A N 1
ATOM 1035 C CA . PHE A 1 129 ? 21.634 3.242 -11.306 1.00 91.12 129 PHE A CA 1
ATOM 1036 C C . PHE A 1 129 ? 21.757 2.471 -9.991 1.00 91.12 129 PHE A C 1
ATOM 1038 O O . PHE A 1 129 ? 20.748 2.218 -9.341 1.00 91.12 129 PHE A O 1
ATOM 1045 N N . ALA A 1 130 ? 22.984 2.171 -9.556 1.00 89.56 130 ALA A N 1
ATOM 1046 C CA . ALA A 1 130 ? 23.227 1.524 -8.268 1.00 89.56 130 ALA A CA 1
ATOM 1047 C C . ALA A 1 130 ? 22.703 2.367 -7.090 1.00 89.56 130 ALA A C 1
ATOM 1049 O O . ALA A 1 130 ? 22.000 1.849 -6.226 1.00 89.56 130 ALA A O 1
ATOM 1050 N N . ASN A 1 131 ? 22.973 3.676 -7.089 1.00 90.94 131 ASN A N 1
ATOM 1051 C CA . ASN A 1 131 ? 22.468 4.585 -6.059 1.00 90.94 131 ASN A CA 1
ATOM 1052 C C . ASN A 1 131 ? 20.938 4.673 -6.088 1.00 90.94 131 ASN A C 1
ATOM 1054 O O . ASN A 1 131 ? 20.304 4.597 -5.039 1.00 90.94 131 ASN A O 1
ATOM 1058 N N . TRP A 1 132 ? 20.349 4.766 -7.284 1.00 92.94 132 TRP A N 1
ATOM 1059 C CA . TRP A 1 132 ? 18.898 4.780 -7.458 1.00 92.94 132 TRP A CA 1
ATOM 1060 C C . TRP A 1 132 ? 18.224 3.505 -6.919 1.00 92.94 132 TRP A C 1
ATOM 1062 O O . TRP A 1 132 ? 17.160 3.584 -6.313 1.00 92.94 132 TRP A O 1
ATOM 1072 N N . LEU A 1 133 ? 18.848 2.333 -7.074 1.00 89.88 133 LEU A N 1
ATOM 1073 C CA . LEU A 1 133 ? 18.302 1.082 -6.538 1.00 89.88 133 LEU A CA 1
ATOM 1074 C C . LEU A 1 133 ? 18.305 1.016 -5.006 1.00 89.88 133 LEU A C 1
ATOM 1076 O O . LEU A 1 133 ? 17.417 0.401 -4.419 1.00 89.88 133 LEU A O 1
ATOM 1080 N N . VAL A 1 134 ? 19.301 1.619 -4.358 1.00 90.06 134 VAL A N 1
ATOM 1081 C CA . VAL A 1 134 ? 19.463 1.560 -2.896 1.00 90.06 134 VAL A CA 1
ATOM 1082 C C . VAL A 1 134 ? 18.671 2.667 -2.193 1.00 90.06 134 VAL A C 1
ATOM 1084 O O . VAL A 1 134 ? 18.138 2.462 -1.099 1.00 90.06 134 VAL A O 1
ATOM 1087 N N . GLU A 1 135 ? 18.584 3.851 -2.798 1.00 92.69 135 GLU A N 1
ATOM 1088 C CA . GLU A 1 135 ? 17.953 5.017 -2.190 1.00 92.69 135 GLU A CA 1
ATOM 1089 C C . GLU A 1 135 ? 16.421 4.954 -2.274 1.00 92.69 135 GLU A C 1
ATOM 1091 O O . GLU A 1 135 ? 15.821 4.912 -3.352 1.00 92.69 135 GLU A O 1
ATOM 1096 N N . ARG A 1 136 ? 15.761 5.003 -1.110 1.00 90.75 136 ARG A N 1
ATOM 1097 C CA . ARG A 1 136 ? 14.296 5.041 -1.029 1.00 90.75 136 ARG A CA 1
ATOM 1098 C C . ARG A 1 136 ? 13.761 6.343 -1.623 1.00 90.75 136 ARG A C 1
ATOM 1100 O O . ARG A 1 136 ? 14.250 7.418 -1.298 1.00 90.75 13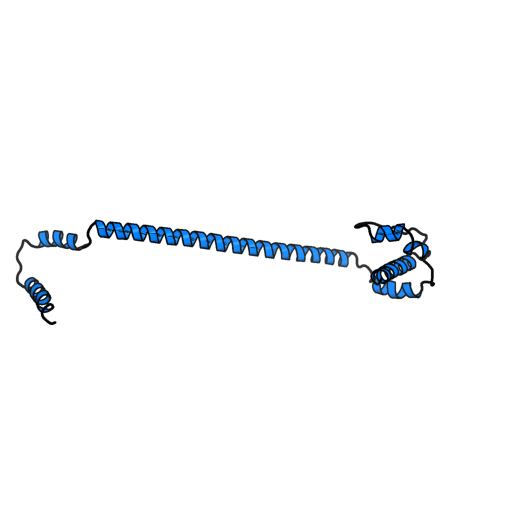6 ARG A O 1
ATOM 1107 N N . SER A 1 137 ? 12.689 6.241 -2.408 1.00 88.62 137 SER A N 1
ATOM 1108 C CA . SER A 1 137 ? 12.007 7.391 -3.025 1.00 88.62 137 SER A CA 1
ATOM 1109 C C . SER A 1 137 ? 12.880 8.208 -3.992 1.00 88.62 137 SER A C 1
ATOM 1111 O O . SER A 1 137 ? 12.637 9.399 -4.180 1.00 88.62 137 SER A O 1
ATOM 1113 N N . SER A 1 138 ? 13.878 7.578 -4.615 1.00 91.25 138 SER A N 1
ATOM 1114 C CA . SER A 1 138 ? 14.735 8.204 -5.622 1.00 91.25 138 SER A CA 1
ATOM 1115 C C . SER A 1 138 ? 14.159 8.065 -7.043 1.00 91.25 138 SER A C 1
ATOM 1117 O O . SER A 1 138 ? 13.407 7.136 -7.360 1.00 91.25 138 SER A O 1
ATOM 1119 N N . PHE A 1 139 ? 14.515 9.003 -7.926 1.00 91.12 139 PHE A N 1
ATOM 1120 C CA . PHE A 1 139 ? 14.063 9.034 -9.321 1.00 91.12 139 PHE A CA 1
ATOM 1121 C C . PHE A 1 139 ? 15.258 9.057 -10.273 1.00 91.12 139 PHE A C 1
ATOM 1123 O O . PHE A 1 139 ? 16.132 9.914 -10.157 1.00 91.12 139 PHE A O 1
ATOM 1130 N N . LEU A 1 140 ? 15.262 8.153 -11.256 1.00 90.69 140 LEU A N 1
ATOM 1131 C CA . LEU A 1 140 ? 16.242 8.129 -12.338 1.00 90.69 140 LEU A CA 1
ATOM 1132 C C . LEU A 1 140 ? 15.568 8.513 -13.653 1.00 90.69 140 LEU A C 1
ATOM 1134 O O . LEU A 1 140 ? 14.615 7.867 -14.089 1.00 90.69 140 LEU A O 1
ATOM 1138 N N . TRP A 1 141 ? 16.074 9.563 -14.294 1.00 89.81 141 TRP A N 1
ATOM 1139 C CA . TRP A 1 141 ? 15.491 10.092 -15.520 1.00 89.81 141 TRP A CA 1
ATOM 1140 C C . TRP A 1 141 ? 16.358 9.780 -16.744 1.00 89.81 141 TRP A C 1
ATOM 1142 O O . TRP A 1 141 ? 17.522 10.174 -16.810 1.00 89.81 141 TRP A O 1
ATOM 1152 N N . LEU A 1 142 ? 15.776 9.103 -17.740 1.00 89.00 142 LEU A N 1
ATOM 1153 C CA . LEU A 1 142 ? 16.453 8.728 -18.984 1.00 89.00 142 LEU A CA 1
ATOM 1154 C C . LEU A 1 142 ? 16.009 9.624 -20.145 1.00 89.00 142 LEU A C 1
ATOM 1156 O O . LEU A 1 142 ? 14.922 9.465 -20.703 1.00 89.00 142 LEU A O 1
ATOM 1160 N N . ASN A 1 143 ? 16.878 10.554 -20.536 1.00 89.44 143 ASN A N 1
ATOM 1161 C CA . ASN A 1 143 ? 16.640 11.467 -21.652 1.00 89.44 143 ASN A CA 1
ATOM 1162 C C . ASN A 1 143 ? 17.217 10.936 -22.966 1.00 89.44 143 ASN A C 1
ATOM 1164 O O . ASN A 1 143 ? 18.309 10.378 -23.003 1.00 89.44 143 ASN A O 1
ATOM 1168 N N . GLY A 1 144 ? 16.502 11.165 -24.066 1.00 89.19 144 GLY A N 1
ATOM 1169 C CA . GLY A 1 144 ? 17.006 10.882 -25.408 1.00 89.19 144 GLY A CA 1
ATOM 1170 C C . GLY A 1 144 ? 15.952 11.092 -26.490 1.00 89.19 144 GLY A C 1
ATOM 1171 O O . GLY A 1 144 ? 14.751 11.098 -26.205 1.00 89.19 144 GLY A O 1
ATOM 1172 N N . PHE A 1 145 ? 16.392 11.231 -27.739 1.00 87.06 145 PHE A N 1
ATOM 1173 C CA . PHE A 1 145 ? 15.517 11.429 -28.898 1.00 87.06 145 PHE A CA 1
ATOM 1174 C C . PHE A 1 145 ? 14.545 10.258 -29.122 1.00 87.06 145 PHE A C 1
ATOM 1176 O O . PHE A 1 145 ? 14.730 9.145 -28.616 1.00 87.06 145 PHE A O 1
ATOM 1183 N N . ALA A 1 146 ? 13.461 10.492 -29.862 1.00 87.56 146 ALA A N 1
ATOM 1184 C CA . ALA A 1 146 ? 12.569 9.412 -30.278 1.00 87.56 146 ALA A CA 1
ATOM 1185 C C . ALA A 1 146 ? 13.364 8.338 -31.050 1.00 87.56 146 ALA A C 1
ATOM 1187 O O . ALA A 1 146 ? 14.274 8.658 -31.806 1.00 87.56 146 ALA A O 1
ATOM 1188 N N . GLY A 1 147 ? 13.067 7.059 -30.810 1.00 84.00 147 GLY A N 1
ATOM 1189 C CA . GLY A 1 147 ? 13.769 5.948 -31.467 1.00 84.00 147 GLY A CA 1
ATOM 1190 C C . GLY A 1 147 ? 15.142 5.575 -30.889 1.00 84.00 147 GLY A C 1
ATOM 1191 O O . GLY A 1 147 ? 15.681 4.549 -31.281 1.00 84.00 147 GLY A O 1
ATOM 1192 N N . CYS A 1 148 ? 15.689 6.295 -29.900 1.00 84.38 148 CYS A N 1
ATOM 1193 C CA . CYS A 1 148 ? 17.007 5.971 -29.320 1.00 84.38 148 CYS A CA 1
ATOM 1194 C C . CYS A 1 148 ? 17.021 4.749 -28.370 1.00 84.38 148 CYS A C 1
ATOM 1196 O O . CYS A 1 148 ? 17.963 4.565 -27.606 1.00 84.38 148 CYS A O 1
ATOM 1198 N N . GLY A 1 149 ? 15.960 3.934 -28.363 1.00 86.06 149 GLY A N 1
ATOM 1199 C CA . GLY A 1 149 ? 15.921 2.682 -27.602 1.00 86.06 149 GLY A CA 1
ATOM 1200 C C . GLY A 1 149 ? 15.665 2.811 -26.096 1.00 86.06 149 GLY A C 1
ATOM 1201 O O . GLY A 1 149 ? 15.907 1.853 -25.371 1.00 86.06 149 GLY A O 1
ATOM 1202 N N . LYS A 1 150 ? 15.131 3.938 -25.598 1.00 90.56 150 LYS A N 1
ATOM 1203 C CA . LYS A 1 150 ? 14.825 4.125 -24.158 1.00 90.56 150 LYS A CA 1
ATOM 1204 C C . LYS A 1 150 ? 14.013 2.975 -23.555 1.00 90.56 150 LYS A C 1
ATOM 1206 O O . LYS A 1 150 ? 14.380 2.464 -22.508 1.00 90.56 150 LYS A O 1
ATOM 1211 N N . SER A 1 151 ? 12.962 2.516 -24.237 1.00 88.62 151 SER A N 1
ATOM 1212 C CA . SER A 1 151 ? 12.135 1.392 -23.769 1.00 88.62 151 SER A CA 1
ATOM 1213 C C . SER A 1 151 ? 12.922 0.084 -23.660 1.00 88.62 151 SER A C 1
ATOM 1215 O O . SER A 1 151 ? 12.680 -0.702 -22.748 1.00 88.62 151 SER A O 1
ATOM 1217 N N . VAL A 1 152 ? 13.891 -0.130 -24.556 1.00 88.12 152 VAL A N 1
ATOM 1218 C CA . VAL A 1 152 ? 14.798 -1.284 -24.516 1.00 88.12 152 VAL A CA 1
ATOM 1219 C C . VAL A 1 152 ? 15.740 -1.175 -23.315 1.00 88.12 152 VAL A C 1
ATOM 1221 O O . VAL A 1 152 ? 15.915 -2.150 -22.589 1.00 88.12 152 VAL A O 1
ATOM 1224 N N . LEU A 1 153 ? 16.275 0.023 -23.049 1.00 89.00 153 LEU A N 1
ATOM 1225 C CA . LEU A 1 153 ? 17.098 0.295 -21.866 1.00 89.00 153 LEU A CA 1
ATOM 1226 C C . LEU A 1 153 ? 16.313 0.090 -20.563 1.00 89.00 153 LEU A C 1
ATOM 1228 O O . LEU A 1 153 ? 16.836 -0.519 -19.636 1.00 89.00 153 LEU A O 1
ATOM 1232 N N . CYS A 1 154 ? 15.048 0.518 -20.502 1.00 88.81 154 CYS A N 1
ATOM 1233 C CA . CYS A 1 154 ? 14.176 0.258 -19.355 1.00 88.81 154 CYS A CA 1
ATOM 1234 C C . CYS A 1 154 ? 13.933 -1.245 -19.148 1.00 88.81 154 CYS A C 1
ATOM 1236 O O . CYS A 1 154 ? 14.002 -1.721 -18.018 1.00 88.81 154 CYS A O 1
ATOM 1238 N N . ALA A 1 155 ? 13.692 -2.010 -20.218 1.00 88.62 155 ALA A N 1
ATOM 1239 C CA . ALA A 1 155 ? 13.510 -3.459 -20.117 1.00 88.62 155 ALA A CA 1
ATOM 1240 C C . ALA A 1 155 ? 14.785 -4.175 -19.632 1.00 88.62 155 ALA A C 1
ATOM 1242 O O . ALA A 1 155 ? 14.709 -5.077 -18.795 1.00 88.62 155 ALA A O 1
ATOM 1243 N N . ALA A 1 156 ? 15.958 -3.745 -20.112 1.00 88.56 156 ALA A N 1
ATOM 1244 C CA . ALA A 1 156 ? 17.251 -4.244 -19.650 1.00 88.56 156 ALA A CA 1
ATOM 1245 C C . ALA A 1 156 ? 17.518 -3.894 -18.175 1.00 88.56 156 ALA A C 1
ATOM 1247 O O . ALA A 1 156 ? 17.959 -4.756 -17.417 1.00 88.56 156 ALA A O 1
ATOM 1248 N N . ALA A 1 157 ? 17.184 -2.670 -17.752 1.00 89.12 157 ALA A N 1
ATOM 1249 C CA . ALA A 1 157 ? 17.290 -2.235 -16.363 1.00 89.12 157 ALA A CA 1
ATOM 1250 C C . ALA A 1 157 ? 16.416 -3.088 -15.431 1.00 89.12 157 ALA A C 1
ATOM 1252 O O . ALA A 1 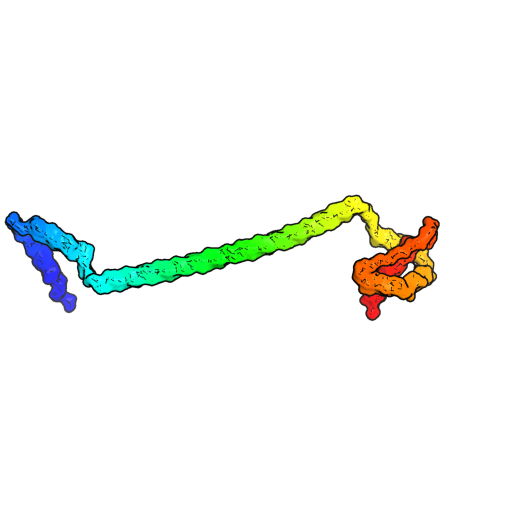157 ? 16.926 -3.627 -14.453 1.00 89.12 157 ALA A O 1
ATOM 1253 N N . ILE A 1 158 ? 15.144 -3.310 -15.779 1.00 89.00 158 ILE A N 1
ATOM 1254 C CA . ILE A 1 158 ? 14.240 -4.194 -15.023 1.00 89.00 158 ILE A CA 1
ATOM 1255 C C . ILE A 1 158 ? 14.809 -5.618 -14.937 1.00 89.00 158 ILE A C 1
ATOM 1257 O O . ILE A 1 158 ? 14.803 -6.238 -13.880 1.00 89.00 158 ILE A O 1
ATOM 1261 N N . GLN A 1 159 ? 15.354 -6.152 -16.032 1.00 88.12 159 GLN A N 1
ATOM 1262 C CA . GLN A 1 159 ? 15.958 -7.483 -15.993 1.00 88.12 159 GLN A CA 1
ATOM 1263 C C . GLN A 1 159 ? 17.192 -7.543 -15.078 1.00 88.12 159 GLN A C 1
ATOM 1265 O O . GLN A 1 159 ? 17.439 -8.575 -14.452 1.00 88.12 159 GLN A O 1
ATOM 1270 N N . SER A 1 160 ? 17.979 -6.466 -15.023 1.00 86.38 160 SER A N 1
ATOM 1271 C CA . SER A 1 160 ? 19.172 -6.401 -14.179 1.00 86.38 160 SER A CA 1
ATOM 1272 C C . SER A 1 160 ? 18.831 -6.437 -12.689 1.00 86.38 160 SER A C 1
ATOM 1274 O O . SER A 1 160 ? 19.532 -7.120 -11.948 1.00 86.38 160 SER A O 1
ATOM 1276 N N . THR A 1 161 ? 17.717 -5.824 -12.266 1.00 86.88 161 THR A N 1
ATOM 1277 C CA . THR A 1 161 ? 17.268 -5.892 -10.865 1.00 86.88 161 THR A CA 1
ATOM 1278 C C . THR A 1 161 ? 16.874 -7.316 -10.489 1.00 86.88 16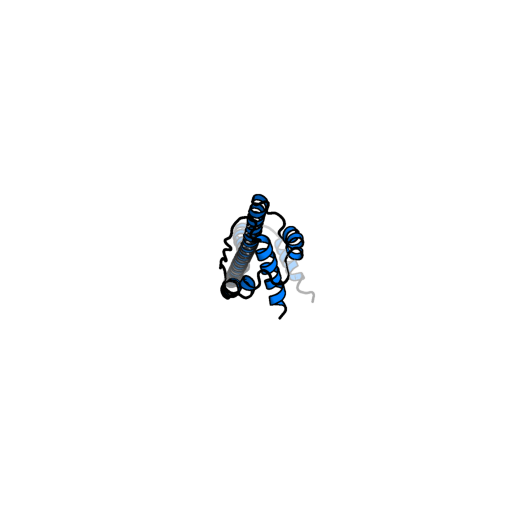1 THR A C 1
ATOM 1280 O O . THR A 1 161 ? 17.362 -7.839 -9.497 1.00 86.88 161 THR A O 1
ATOM 1283 N N . PHE A 1 162 ? 16.114 -8.005 -11.349 1.00 84.56 162 PHE A N 1
ATOM 1284 C CA . PHE A 1 162 ? 15.744 -9.407 -11.119 1.00 84.56 162 PHE A CA 1
ATOM 1285 C C . PHE A 1 162 ? 16.940 -10.370 -11.079 1.00 84.56 162 PHE A C 1
ATOM 1287 O O . PHE A 1 162 ? 16.848 -11.428 -10.464 1.00 84.56 162 PHE A O 1
ATOM 1294 N N . ARG A 1 163 ? 18.047 -10.049 -11.763 1.00 76.56 163 ARG A N 1
ATOM 1295 C CA . ARG A 1 163 ? 19.276 -10.862 -11.727 1.00 76.56 163 ARG A CA 1
ATOM 1296 C C . ARG A 1 163 ? 20.173 -10.533 -10.531 1.00 76.56 163 ARG A C 1
ATOM 1298 O O . ARG A 1 163 ? 20.891 -11.418 -10.085 1.00 76.56 163 ARG A O 1
ATOM 1305 N N . GLY A 1 164 ? 20.143 -9.293 -10.042 1.00 65.38 164 GLY A N 1
ATOM 1306 C CA . GLY A 1 164 ? 20.921 -8.847 -8.883 1.00 65.38 164 GLY A CA 1
ATOM 1307 C C . GLY A 1 164 ? 20.422 -9.410 -7.550 1.00 65.38 164 GLY A C 1
ATOM 1308 O O . GLY A 1 164 ? 21.233 -9.620 -6.660 1.00 65.38 164 GLY A O 1
ATOM 1309 N N . ASP A 1 165 ? 19.129 -9.732 -7.438 1.00 52.44 165 ASP A N 1
ATOM 1310 C CA . ASP A 1 165 ? 18.528 -10.320 -6.227 1.00 52.44 165 ASP A CA 1
ATOM 1311 C C . ASP A 1 165 ? 18.880 -11.814 -6.005 1.00 52.44 165 ASP A C 1
ATOM 1313 O O . ASP A 1 165 ? 18.475 -12.404 -5.004 1.00 52.44 165 ASP A O 1
ATOM 1317 N N . ALA A 1 166 ? 19.603 -12.450 -6.937 1.00 43.44 166 ALA A N 1
ATOM 1318 C CA . ALA A 1 166 ? 19.950 -13.878 -6.906 1.00 43.44 166 ALA A CA 1
ATOM 1319 C C . ALA A 1 166 ? 21.429 -14.167 -6.563 1.00 43.44 166 ALA A C 1
ATOM 1321 O O . ALA A 1 166 ? 21.871 -15.306 -6.741 1.00 43.44 166 ALA A O 1
ATOM 1322 N N . ALA A 1 167 ? 22.189 -13.164 -6.109 1.00 35.25 167 ALA A N 1
ATOM 1323 C CA . ALA A 1 167 ? 23.606 -13.274 -5.748 1.00 35.25 167 ALA A CA 1
ATOM 1324 C C . ALA A 1 167 ? 23.857 -12.927 -4.275 1.00 35.25 167 ALA A C 1
ATOM 1326 O O . ALA A 1 167 ? 23.248 -11.951 -3.786 1.00 35.25 167 ALA A O 1
#

Organism: Penicillium olsonii (NCBI:txid99116)

Sequence (167 aa):
MLLRSSRVQTECEKFRAEPNLCLESRIQFAGRRVSYPFRKSTLRKIEEDAGHIRGSVSFSLDILQLKSNNRIEDGVSAVRSLLERTHSRQTSFAIRAWLQAPDISVNHNVVYPKHHPNTGLWLTNGPQFANWLVERSSFLWLNGFAGCGKSVLCAAAIQSTFRGDAA

pLDDT: mean 79.66, std 18.78, range [35.25, 98.0]

Nearest PDB structures (foldseek):
  6mmk-assembly1_D  TM=3.494E-01  e=5.703E+00  Rattus norvegicus
  6mmx-assembly1_D  TM=3.635E-01  e=7.936E+00  Rattus norvegicus

Radius of gyration: 47.94 Å; Cα contacts (8 Å, |Δi|>4): 36; chains: 1; bounding box: 94×50×108 Å